Protein AF-A0A2E3WSR3-F1 (afdb_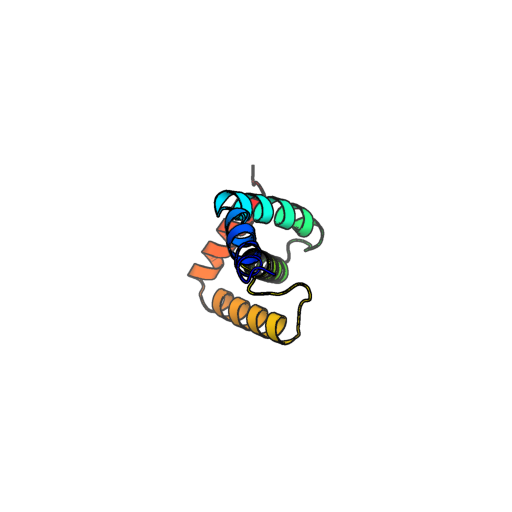monomer_lite)

pLDDT: mean 80.82, std 14.9, range [41.41, 94.25]

Foldseek 3Di:
DDPPPPPVVVVVVVVPQDDPVRLVVVLLVVLLVCVVVQVPPLLSSQLSSQVSNCVSVCVAPPDHDPVNVVVSVVVSVVCVVDPVSVVVSVVVSVVSNDDD

Structure (mmCIF, N/CA/C/O backbone):
data_AF-A0A2E3WSR3-F1
#
_entry.id   AF-A0A2E3WSR3-F1
#
loop_
_atom_site.group_PDB
_atom_site.id
_atom_site.type_symbol
_atom_site.label_atom_id
_atom_site.label_alt_id
_atom_site.label_comp_id
_atom_site.label_asym_id
_atom_site.label_entity_id
_atom_site.label_seq_id
_atom_site.pdbx_PDB_ins_code
_atom_site.Cartn_x
_atom_site.Cartn_y
_atom_site.Cartn_z
_atom_site.occupancy
_at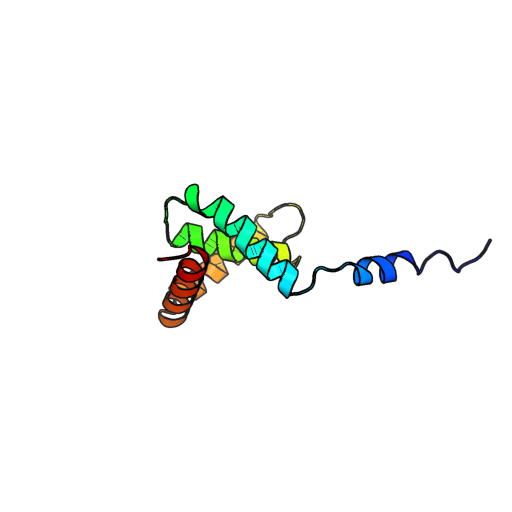om_site.B_iso_or_equiv
_atom_site.auth_seq_id
_atom_site.auth_comp_id
_atom_site.auth_asym_id
_atom_site.auth_atom_id
_atom_site.pdbx_PDB_model_num
ATOM 1 N N . MET A 1 1 ? 6.154 -8.441 -49.643 1.00 41.41 1 MET A N 1
ATOM 2 C CA . MET A 1 1 ? 6.138 -7.668 -48.386 1.00 41.41 1 MET A CA 1
ATOM 3 C C . MET A 1 1 ? 5.863 -8.672 -47.285 1.00 41.41 1 MET A C 1
ATOM 5 O O . MET A 1 1 ? 4.835 -9.340 -47.356 1.00 41.41 1 MET A O 1
ATOM 9 N N . ASN A 1 2 ? 6.863 -8.912 -46.438 1.00 42.44 2 ASN A N 1
ATOM 10 C CA . ASN A 1 2 ? 6.925 -10.039 -45.507 1.00 42.44 2 ASN A CA 1
ATOM 11 C C . ASN A 1 2 ? 5.867 -9.915 -44.405 1.00 42.44 2 ASN A C 1
ATOM 13 O O . ASN A 1 2 ? 5.615 -8.827 -43.905 1.00 42.44 2 ASN A O 1
ATOM 17 N N . LYS A 1 3 ? 5.258 -11.046 -44.039 1.00 47.03 3 LYS A N 1
ATOM 18 C CA . LYS A 1 3 ? 4.305 -11.188 -42.925 1.00 47.03 3 LYS A CA 1
ATOM 19 C C . LYS A 1 3 ? 5.014 -11.552 -41.608 1.00 47.03 3 LYS A C 1
ATOM 21 O O . LYS A 1 3 ? 4.456 -12.279 -40.803 1.00 47.03 3 LYS A O 1
ATOM 26 N N . GLU A 1 4 ? 6.250 -11.095 -41.424 1.00 51.19 4 GLU A N 1
ATOM 27 C CA . GLU A 1 4 ? 7.097 -11.450 -40.270 1.00 51.19 4 GLU A CA 1
ATOM 28 C C . GLU A 1 4 ? 7.406 -10.246 -39.361 1.00 51.19 4 GLU A C 1
ATOM 30 O O . GLU A 1 4 ? 8.125 -10.387 -38.385 1.00 51.19 4 GLU A O 1
ATOM 35 N N . GLU A 1 5 ? 6.854 -9.062 -39.645 1.00 48.72 5 GLU A N 1
ATOM 36 C CA . GLU A 1 5 ? 7.108 -7.839 -38.858 1.00 48.72 5 GLU A CA 1
ATOM 37 C C . GLU A 1 5 ? 6.094 -7.598 -37.722 1.00 48.72 5 GLU A C 1
ATOM 39 O O . GLU A 1 5 ? 6.159 -6.565 -37.073 1.00 48.72 5 GLU A O 1
ATOM 44 N N . LEU A 1 6 ? 5.147 -8.511 -37.472 1.00 48.69 6 LEU A N 1
ATOM 45 C CA . LEU A 1 6 ? 4.002 -8.258 -36.575 1.00 48.69 6 LEU A CA 1
ATOM 46 C C . LEU A 1 6 ? 4.054 -8.943 -35.198 1.00 48.69 6 LEU A C 1
ATOM 48 O O . LEU A 1 6 ? 3.173 -8.673 -34.391 1.00 48.69 6 LEU A O 1
ATOM 52 N N . ASP A 1 7 ? 5.070 -9.763 -34.911 1.00 52.16 7 ASP A N 1
ATOM 53 C CA . ASP A 1 7 ? 5.180 -10.492 -33.631 1.00 52.16 7 ASP A CA 1
ATOM 54 C C . ASP A 1 7 ? 6.375 -10.058 -32.756 1.00 52.16 7 ASP A C 1
ATOM 56 O O . ASP A 1 7 ? 6.512 -10.531 -31.636 1.00 52.16 7 ASP A O 1
ATOM 60 N N . LEU A 1 8 ? 7.234 -9.141 -33.220 1.00 54.34 8 LEU A N 1
ATOM 61 C CA . LEU A 1 8 ? 8.421 -8.715 -32.457 1.00 54.34 8 LEU A CA 1
ATOM 62 C C . LEU A 1 8 ? 8.131 -7.659 -31.378 1.00 54.34 8 LEU A C 1
ATOM 64 O O . LEU A 1 8 ? 8.879 -7.585 -30.409 1.00 54.34 8 LEU A O 1
ATOM 68 N N . ASP A 1 9 ? 7.074 -6.856 -31.528 1.00 53.50 9 ASP A N 1
ATOM 69 C CA . ASP A 1 9 ? 6.782 -5.764 -30.585 1.00 53.50 9 ASP A CA 1
ATOM 70 C C . ASP A 1 9 ? 6.216 -6.281 -29.249 1.00 53.50 9 ASP A C 1
ATOM 72 O O . ASP A 1 9 ? 6.583 -5.770 -28.197 1.00 53.50 9 ASP A O 1
ATOM 76 N N . ASN A 1 10 ? 5.400 -7.343 -29.261 1.00 51.53 10 ASN A N 1
ATOM 77 C CA . ASN A 1 10 ? 4.822 -7.896 -28.027 1.00 51.53 10 ASN A CA 1
ATOM 78 C C . ASN A 1 10 ? 5.857 -8.655 -27.174 1.00 51.53 10 ASN A C 1
ATOM 80 O O . ASN A 1 10 ? 5.815 -8.574 -25.952 1.00 51.53 10 ASN A O 1
ATOM 84 N N . ASP A 1 11 ? 6.810 -9.353 -27.803 1.00 51.28 11 ASP A N 1
ATOM 85 C CA . ASP A 1 11 ? 7.872 -10.083 -27.091 1.00 51.28 11 ASP A CA 1
ATOM 86 C C . ASP A 1 11 ? 8.950 -9.141 -26.513 1.00 51.28 11 ASP A C 1
ATOM 88 O O . ASP A 1 11 ? 9.686 -9.515 -25.596 1.00 51.28 11 ASP A O 1
ATOM 92 N N . LEU A 1 12 ? 9.075 -7.921 -27.052 1.00 53.03 12 LEU A N 1
ATOM 93 C CA . LEU A 1 12 ? 10.002 -6.909 -26.544 1.00 53.03 12 LEU A CA 1
ATOM 94 C C . LEU A 1 12 ? 9.474 -6.234 -25.278 1.00 53.03 12 LEU A C 1
ATOM 96 O O . LEU A 1 12 ? 10.268 -6.018 -24.365 1.00 53.03 12 LEU A O 1
ATOM 100 N N . ASP A 1 13 ? 8.175 -5.941 -25.193 1.00 54.47 13 ASP A N 1
ATOM 101 C CA . ASP A 1 13 ? 7.577 -5.312 -24.007 1.00 54.47 13 ASP A CA 1
ATOM 102 C C . ASP A 1 13 ? 7.671 -6.221 -22.764 1.00 54.47 13 ASP A C 1
ATOM 104 O O . ASP A 1 13 ? 8.050 -5.749 -21.688 1.00 54.47 13 ASP A O 1
ATOM 108 N N . ASP A 1 14 ? 7.482 -7.537 -22.927 1.00 56.47 14 ASP A N 1
ATOM 109 C CA . ASP A 1 14 ? 7.693 -8.535 -21.861 1.00 56.47 14 ASP A CA 1
ATOM 110 C C . ASP A 1 14 ? 9.164 -8.603 -21.393 1.00 56.47 14 ASP A C 1
ATOM 112 O O . ASP A 1 14 ? 9.457 -8.955 -20.246 1.00 56.47 14 ASP A O 1
ATOM 116 N N . LEU A 1 15 ? 10.120 -8.239 -22.259 1.00 59.53 15 LEU A N 1
ATOM 117 C CA . LEU A 1 15 ? 11.555 -8.260 -21.951 1.00 59.53 15 LEU A CA 1
ATOM 118 C C . LEU A 1 15 ? 11.991 -7.111 -21.021 1.00 59.53 15 LEU A C 1
ATOM 120 O O . LEU A 1 15 ? 13.091 -7.167 -20.458 1.00 59.53 15 LEU A O 1
ATOM 124 N N . PHE A 1 16 ? 11.155 -6.077 -20.870 1.00 64.12 16 PHE A N 1
ATOM 125 C CA . PHE A 1 16 ? 11.434 -4.874 -20.078 1.00 64.12 16 PHE A CA 1
ATOM 126 C C . PHE A 1 16 ? 10.476 -4.676 -18.895 1.00 64.12 16 PHE A C 1
ATOM 128 O O . PHE A 1 16 ? 10.518 -3.618 -18.257 1.00 64.12 16 PHE A O 1
ATOM 135 N N . GLU A 1 17 ? 9.646 -5.669 -18.554 1.00 72.62 17 GLU A N 1
ATOM 136 C CA . GLU A 1 17 ? 8.836 -5.580 -17.341 1.00 72.62 17 GLU A CA 1
ATOM 137 C C . GLU A 1 17 ? 9.729 -5.478 -16.090 1.00 72.62 17 GLU A C 1
ATOM 139 O O . GLU A 1 17 ? 10.658 -6.275 -15.910 1.00 72.62 17 GLU A O 1
ATOM 144 N N . PRO A 1 18 ? 9.465 -4.514 -15.187 1.00 77.56 18 PRO A N 1
ATOM 145 C CA . PRO A 1 18 ? 10.252 -4.371 -13.976 1.00 77.56 18 PRO A CA 1
ATOM 146 C C . PRO A 1 18 ? 10.111 -5.619 -13.107 1.00 77.56 18 PRO A C 1
ATOM 148 O O . PRO A 1 18 ? 9.008 -6.071 -12.778 1.00 77.56 18 PRO A O 1
ATOM 151 N N . THR A 1 19 ? 11.252 -6.139 -12.670 1.00 85.88 19 THR A N 1
ATOM 152 C CA . THR A 1 19 ? 11.317 -7.252 -11.726 1.00 85.88 19 THR A CA 1
ATOM 153 C C . THR A 1 19 ? 10.606 -6.896 -10.419 1.00 85.88 19 THR A C 1
ATOM 155 O O . THR A 1 19 ? 10.476 -5.727 -10.047 1.00 85.88 19 THR A O 1
ATOM 158 N N . GLN A 1 20 ? 10.218 -7.904 -9.631 1.00 81.12 20 GLN A N 1
ATOM 159 C CA . GLN A 1 20 ? 9.605 -7.660 -8.319 1.00 81.12 20 GLN A CA 1
ATOM 160 C C . GLN A 1 20 ? 10.494 -6.807 -7.399 1.00 81.12 20 GLN A C 1
ATOM 162 O O . GLN A 1 20 ? 9.996 -6.009 -6.608 1.00 81.12 20 GLN A O 1
ATOM 167 N N . ILE A 1 21 ? 11.818 -6.960 -7.500 1.00 84.94 21 ILE A N 1
ATOM 168 C CA . ILE A 1 21 ? 12.773 -6.158 -6.728 1.00 84.94 21 ILE A CA 1
ATOM 169 C C . ILE A 1 21 ? 12.669 -4.685 -7.136 1.00 84.94 21 ILE A C 1
ATOM 171 O O . ILE A 1 21 ? 12.598 -3.816 -6.269 1.00 84.94 21 ILE A O 1
ATOM 175 N N . GLU A 1 22 ? 12.613 -4.398 -8.434 1.00 85.19 22 GLU A N 1
ATOM 176 C CA . GLU A 1 22 ? 12.473 -3.034 -8.951 1.00 85.19 22 GLU A CA 1
ATOM 177 C C . GLU A 1 22 ? 11.119 -2.429 -8.586 1.00 85.19 22 GLU A C 1
ATOM 179 O O . GLU A 1 22 ? 11.087 -1.300 -8.092 1.00 85.19 22 GLU A O 1
ATOM 184 N N . LYS A 1 23 ? 10.024 -3.189 -8.714 1.00 84.38 23 LYS A N 1
ATOM 185 C CA . LYS A 1 23 ? 8.691 -2.775 -8.247 1.00 84.38 23 LYS A CA 1
ATOM 186 C C . LYS A 1 23 ? 8.707 -2.419 -6.758 1.00 84.38 23 LYS A C 1
ATOM 188 O O . LYS A 1 23 ? 8.193 -1.372 -6.372 1.00 84.38 23 LYS A O 1
ATOM 193 N N . ASN A 1 24 ? 9.370 -3.219 -5.921 1.00 83.75 24 ASN A N 1
ATOM 194 C CA . ASN A 1 24 ? 9.492 -2.941 -4.487 1.00 83.75 24 ASN A CA 1
ATOM 195 C C . ASN A 1 24 ? 10.310 -1.664 -4.205 1.00 83.75 24 ASN A C 1
ATOM 197 O O . ASN A 1 24 ? 9.935 -0.865 -3.345 1.00 83.75 24 ASN A O 1
ATOM 201 N N . ILE A 1 25 ? 11.404 -1.433 -4.939 1.00 86.94 25 ILE A N 1
ATOM 202 C CA . ILE A 1 25 ? 12.216 -0.208 -4.815 1.00 86.94 25 ILE A CA 1
ATOM 203 C C . ILE A 1 25 ? 11.415 1.026 -5.254 1.00 86.94 25 ILE A C 1
ATOM 205 O O . ILE A 1 25 ? 11.456 2.065 -4.584 1.00 86.94 25 ILE A O 1
ATOM 209 N N . GLN A 1 26 ? 10.674 0.920 -6.359 1.00 86.00 26 GLN A N 1
ATOM 210 C CA . GLN A 1 26 ? 9.803 1.983 -6.862 1.00 86.00 26 GLN A CA 1
ATOM 211 C C . GLN A 1 26 ? 8.688 2.287 -5.862 1.00 86.00 26 GLN A C 1
ATOM 213 O O . GLN A 1 26 ? 8.474 3.455 -5.529 1.00 86.00 26 GLN A O 1
ATOM 218 N N . PHE A 1 27 ? 8.050 1.246 -5.321 1.00 89.38 27 PHE A N 1
ATOM 219 C CA . PHE A 1 27 ? 7.059 1.360 -4.260 1.00 89.38 27 PHE A CA 1
ATOM 220 C C . PHE A 1 27 ? 7.617 2.148 -3.075 1.00 89.38 27 PHE A C 1
ATOM 222 O O . PHE A 1 27 ? 7.058 3.177 -2.700 1.00 89.38 27 PHE A O 1
ATOM 229 N N . GLU A 1 28 ? 8.743 1.714 -2.503 1.00 87.88 28 GLU A N 1
ATOM 230 C CA . GLU A 1 28 ? 9.315 2.381 -1.334 1.00 87.88 28 GLU A CA 1
ATOM 231 C C . GLU A 1 28 ? 9.653 3.844 -1.611 1.00 87.88 28 GLU A C 1
ATOM 233 O O . GLU A 1 28 ? 9.361 4.710 -0.784 1.00 87.88 28 GLU A O 1
ATOM 238 N N . THR A 1 29 ? 10.266 4.114 -2.764 1.00 88.44 29 THR A N 1
ATOM 239 C CA . THR A 1 29 ? 10.658 5.463 -3.183 1.00 88.44 29 THR A CA 1
ATOM 240 C C . THR A 1 29 ? 9.444 6.381 -3.270 1.00 88.44 29 THR A C 1
ATOM 242 O O . THR A 1 29 ? 9.403 7.420 -2.609 1.00 88.44 29 THR A O 1
ATOM 245 N N . LEU A 1 30 ? 8.434 5.981 -4.043 1.00 88.25 30 LEU A N 1
ATOM 246 C CA . LEU A 1 30 ? 7.234 6.784 -4.269 1.00 88.25 30 LEU A CA 1
ATOM 247 C C . LEU A 1 30 ? 6.415 6.937 -2.986 1.00 88.25 30 LEU A C 1
ATOM 249 O O . LEU A 1 30 ? 5.985 8.043 -2.651 1.00 88.25 30 LEU A O 1
ATOM 253 N N . TYR A 1 31 ? 6.260 5.859 -2.217 1.00 89.25 31 TYR A N 1
ATOM 254 C CA . TYR A 1 31 ? 5.506 5.891 -0.972 1.00 89.25 31 TYR A CA 1
ATOM 255 C C . TYR A 1 31 ? 6.151 6.845 0.038 1.00 89.25 31 TYR A C 1
ATOM 257 O O . TYR A 1 31 ? 5.452 7.699 0.586 1.00 89.25 31 TYR A O 1
ATOM 265 N N . LYS A 1 32 ? 7.485 6.794 0.214 1.00 87.19 32 LYS A N 1
ATOM 266 C CA . LYS A 1 32 ? 8.258 7.735 1.053 1.00 87.19 32 LYS A CA 1
ATOM 267 C C . LYS A 1 32 ? 8.057 9.194 0.630 1.00 87.19 32 LYS A C 1
ATOM 269 O O . LYS A 1 32 ? 7.934 10.051 1.503 1.00 87.19 32 LYS A O 1
ATOM 274 N N . CYS A 1 33 ? 7.976 9.476 -0.672 1.00 86.00 33 CYS A N 1
ATOM 275 C CA . CYS A 1 33 ? 7.682 10.817 -1.186 1.00 86.00 33 CYS A CA 1
ATOM 276 C C . CYS A 1 33 ? 6.254 11.284 -0.862 1.00 86.00 33 CYS A C 1
ATOM 278 O O . CYS A 1 33 ? 6.050 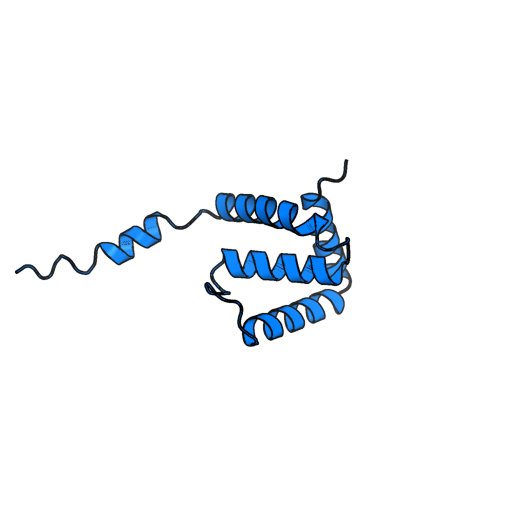12.467 -0.600 1.00 86.00 33 CYS A O 1
ATOM 280 N N . MET A 1 34 ? 5.272 10.378 -0.839 1.00 84.19 34 MET A N 1
ATOM 281 C CA . MET A 1 34 ? 3.875 10.715 -0.537 1.00 84.19 34 MET A CA 1
ATOM 282 C C . MET A 1 34 ? 3.620 10.926 0.961 1.00 84.19 34 MET A C 1
ATOM 284 O O . MET A 1 34 ? 2.821 11.789 1.331 1.00 84.19 34 MET A O 1
ATOM 288 N N . MET A 1 35 ? 4.300 10.180 1.842 1.00 83.44 35 MET A N 1
ATOM 289 C CA . MET A 1 35 ? 4.006 10.174 3.288 1.00 83.44 35 MET A CA 1
ATOM 290 C C . MET A 1 35 ? 3.935 11.556 3.964 1.00 83.44 35 MET A C 1
ATOM 292 O O . MET A 1 35 ? 3.034 11.741 4.788 1.00 83.44 35 MET A O 1
ATOM 296 N N . PRO A 1 36 ? 4.825 12.531 3.673 1.00 84.00 36 PRO A N 1
ATOM 297 C CA . PRO A 1 36 ? 4.779 13.854 4.298 1.00 84.00 36 PRO A CA 1
ATOM 298 C C . PRO A 1 36 ? 3.470 14.606 4.026 1.00 84.00 36 PRO A C 1
ATOM 300 O O . PRO A 1 36 ? 3.051 15.430 4.839 1.00 84.00 36 PRO A O 1
ATOM 303 N N . HIS A 1 37 ? 2.803 14.303 2.911 1.00 84.75 37 HIS A N 1
ATOM 304 C CA . HIS A 1 37 ? 1.556 14.944 2.499 1.00 84.75 37 HIS A CA 1
ATOM 305 C C . HIS A 1 37 ? 0.313 14.301 3.134 1.00 84.75 37 HIS A C 1
ATOM 307 O O . HIS A 1 37 ? -0.708 14.969 3.271 1.00 84.75 37 HIS A O 1
ATOM 313 N N . LEU A 1 38 ? 0.422 13.052 3.600 1.00 80.38 38 LEU A N 1
ATOM 314 C CA . LEU A 1 38 ? -0.673 12.255 4.181 1.00 80.38 38 LEU A CA 1
ATOM 315 C C . LEU A 1 38 ? -0.852 12.476 5.698 1.00 80.38 38 LEU A C 1
ATOM 317 O O . LEU A 1 38 ? -1.543 11.716 6.372 1.00 80.38 38 LEU A O 1
ATOM 321 N N . LYS A 1 39 ? -0.157 13.471 6.278 1.00 75.75 39 LYS A N 1
ATOM 322 C CA . LYS A 1 39 ? -0.271 13.935 7.683 1.00 75.75 39 LYS A CA 1
ATOM 323 C C . LYS A 1 39 ? -0.306 12.833 8.760 1.00 75.75 39 LYS A C 1
ATOM 325 O O . LYS A 1 39 ? -0.806 13.057 9.859 1.00 75.75 39 LYS A O 1
ATOM 330 N N . ASN A 1 40 ? 0.263 11.659 8.486 1.00 70.88 40 ASN A N 1
ATOM 331 C CA . ASN A 1 40 ? 0.184 10.463 9.333 1.00 70.88 40 ASN A CA 1
ATOM 332 C C . ASN A 1 40 ? -1.236 9.937 9.617 1.00 70.88 40 ASN A C 1
ATOM 334 O O . ASN A 1 40 ? -1.411 9.185 10.578 1.00 70.88 40 ASN A O 1
ATOM 338 N N . ASN A 1 41 ? -2.234 10.281 8.803 1.00 84.81 41 ASN A N 1
ATOM 339 C CA . ASN A 1 41 ? -3.555 9.672 8.903 1.00 84.81 41 ASN A CA 1
ATOM 340 C C . ASN A 1 41 ? -3.464 8.209 8.450 1.00 84.81 41 ASN A C 1
ATOM 342 O O . ASN A 1 41 ? -3.154 7.929 7.296 1.00 84.81 41 ASN A O 1
ATOM 346 N N . TYR A 1 42 ? -3.728 7.268 9.358 1.00 83.00 42 TYR A N 1
ATOM 347 C CA . TYR A 1 42 ? -3.623 5.839 9.063 1.00 83.00 42 TYR A CA 1
ATOM 348 C C . TYR A 1 42 ? -4.503 5.417 7.878 1.00 83.00 42 TYR A C 1
ATOM 350 O O . TYR A 1 42 ? -4.047 4.657 7.033 1.00 83.00 42 TYR A O 1
ATOM 358 N N . SER A 1 43 ? -5.710 5.974 7.761 1.00 86.69 43 SER A N 1
ATOM 359 C CA . SER A 1 43 ? -6.627 5.669 6.657 1.00 86.69 43 SER A CA 1
ATOM 360 C C . SER A 1 43 ? -6.083 6.121 5.303 1.00 86.69 43 SER A C 1
ATOM 362 O O . SER A 1 43 ? -6.089 5.356 4.341 1.00 86.69 43 SER A O 1
ATOM 364 N N . GLU A 1 44 ? -5.519 7.327 5.248 1.00 87.81 44 GLU A N 1
ATOM 365 C CA . GLU A 1 44 ? -4.893 7.867 4.035 1.00 87.81 44 GLU A CA 1
ATOM 366 C C . GLU A 1 44 ? -3.600 7.124 3.680 1.00 87.81 44 GLU A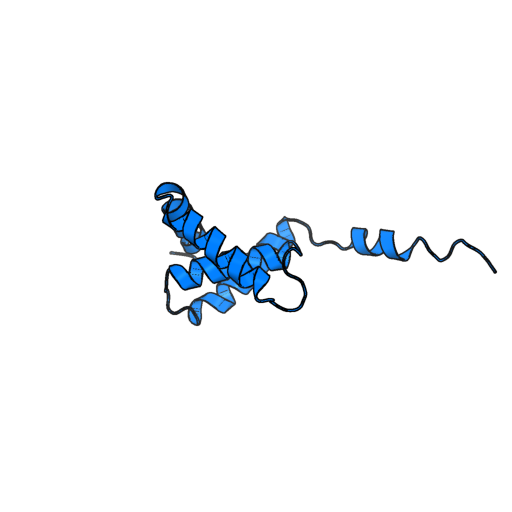 C 1
ATOM 368 O O . GLU A 1 44 ? -3.311 6.910 2.506 1.00 87.81 44 GLU A O 1
ATOM 373 N N . LEU A 1 45 ? -2.835 6.690 4.686 1.00 88.94 45 LEU A N 1
ATOM 374 C CA . LEU A 1 45 ? -1.639 5.875 4.487 1.00 88.94 45 LEU A CA 1
ATOM 375 C C . LEU A 1 45 ? -1.992 4.511 3.883 1.00 88.94 45 LEU A C 1
ATOM 377 O O . LEU A 1 45 ? -1.370 4.104 2.909 1.00 88.94 45 LEU A O 1
ATOM 381 N N . VAL A 1 46 ? -3.012 3.827 4.410 1.00 90.12 46 VAL A N 1
ATOM 382 C CA . VAL A 1 46 ? -3.483 2.549 3.852 1.00 90.12 46 VAL A CA 1
ATOM 383 C C . VAL A 1 46 ? -3.991 2.734 2.422 1.00 90.12 46 VAL A C 1
ATOM 385 O O . VAL A 1 46 ? -3.598 1.974 1.540 1.00 90.12 46 VAL A O 1
ATOM 388 N N . ALA A 1 47 ? -4.789 3.773 2.165 1.00 90.50 47 ALA A N 1
ATOM 389 C CA . ALA A 1 47 ? -5.285 4.066 0.821 1.00 90.50 47 ALA A CA 1
ATOM 390 C C . ALA A 1 47 ? -4.140 4.336 -0.171 1.00 90.50 47 ALA A C 1
ATOM 392 O O . ALA A 1 47 ? -4.115 3.759 -1.255 1.00 90.50 47 ALA A O 1
ATOM 393 N N . ALA A 1 48 ? -3.152 5.150 0.213 1.00 90.12 48 ALA A N 1
ATOM 394 C CA . ALA A 1 48 ? -1.978 5.413 -0.615 1.00 90.12 48 ALA A CA 1
ATOM 395 C C . ALA A 1 48 ? -1.135 4.150 -0.852 1.00 90.12 48 ALA A C 1
ATOM 397 O O . ALA A 1 48 ? -0.609 3.965 -1.945 1.00 90.12 48 ALA A O 1
ATOM 398 N N . HIS A 1 49 ? -1.020 3.276 0.151 1.00 90.19 49 HIS A N 1
ATOM 399 C CA . HIS A 1 49 ? -0.282 2.018 0.050 1.00 90.19 49 HIS A CA 1
ATOM 400 C C . HIS A 1 49 ? -0.934 1.089 -0.981 1.00 90.19 49 HIS A C 1
ATOM 402 O O . HIS A 1 49 ? -0.258 0.599 -1.884 1.00 90.19 49 HIS A O 1
ATOM 408 N N . LEU A 1 50 ? -2.255 0.905 -0.882 1.00 91.50 50 LEU A N 1
ATOM 409 C CA . LEU A 1 50 ? -3.039 0.099 -1.819 1.00 91.50 50 LEU A CA 1
ATOM 410 C C . LEU A 1 50 ? -2.977 0.667 -3.237 1.00 91.50 50 LEU A C 1
ATOM 412 O O . LEU A 1 50 ? -2.656 -0.059 -4.173 1.00 91.50 50 LEU A O 1
ATOM 416 N N . LEU A 1 51 ? -3.217 1.971 -3.385 1.00 90.94 51 LEU A N 1
ATOM 417 C CA . LEU A 1 51 ? -3.197 2.647 -4.679 1.00 90.94 51 LEU A CA 1
ATOM 418 C C . LEU A 1 51 ? -1.860 2.446 -5.399 1.00 90.94 51 LEU A C 1
ATOM 420 O O . LEU A 1 51 ? -1.830 2.144 -6.590 1.00 90.94 51 LEU A O 1
ATOM 424 N N . LEU A 1 52 ? -0.754 2.603 -4.673 1.00 89.81 52 LEU A N 1
ATOM 425 C CA . LEU A 1 52 ? 0.579 2.524 -5.250 1.00 89.81 52 LEU A CA 1
ATOM 426 C C . LEU A 1 52 ? 0.942 1.093 -5.673 1.00 89.81 52 LEU A C 1
ATOM 428 O O . LEU A 1 52 ? 1.503 0.913 -6.749 1.00 89.81 52 LEU A O 1
ATOM 432 N N . ILE A 1 53 ? 0.583 0.081 -4.873 1.00 89.94 53 ILE A N 1
ATOM 433 C CA . ILE A 1 53 ? 0.782 -1.331 -5.246 1.00 89.94 53 ILE A CA 1
ATOM 434 C C . ILE A 1 53 ? -0.031 -1.665 -6.493 1.00 89.94 53 ILE A C 1
ATOM 436 O O . ILE A 1 53 ? 0.513 -2.169 -7.468 1.00 89.94 53 ILE A O 1
ATOM 440 N N . LEU A 1 54 ? -1.323 -1.336 -6.492 1.00 90.50 54 LEU A N 1
ATOM 441 C CA . LEU A 1 54 ? -2.213 -1.650 -7.608 1.00 90.50 54 LEU A CA 1
ATOM 442 C C . LEU A 1 54 ? -1.791 -0.943 -8.902 1.00 90.50 54 LEU A C 1
ATOM 444 O O . LEU A 1 54 ? -1.960 -1.492 -9.987 1.00 90.50 54 LEU A O 1
ATOM 448 N N . LYS A 1 55 ? -1.201 0.252 -8.793 1.00 88.19 55 LYS A N 1
ATOM 449 C CA . LYS A 1 55 ? -0.604 0.968 -9.924 1.00 88.19 55 LYS A CA 1
ATOM 450 C C . LYS A 1 55 ? 0.643 0.263 -10.466 1.00 88.19 55 LYS A C 1
ATOM 452 O O . LYS A 1 55 ? 0.784 0.146 -11.677 1.00 88.19 55 LYS A O 1
ATOM 457 N N . LEU A 1 56 ? 1.538 -0.196 -9.590 1.00 87.31 56 LEU A N 1
ATOM 458 C CA . LEU A 1 56 ? 2.781 -0.881 -9.980 1.00 87.31 56 LEU A CA 1
ATOM 459 C C . LEU A 1 56 ? 2.538 -2.283 -10.550 1.00 87.31 56 LEU A C 1
ATOM 461 O O . LEU A 1 56 ? 3.314 -2.747 -11.381 1.00 87.31 56 LEU A O 1
ATOM 465 N N . GLU A 1 57 ? 1.456 -2.938 -10.130 1.00 86.00 57 GLU A N 1
ATOM 466 C CA . GLU A 1 57 ? 1.007 -4.213 -10.701 1.00 86.00 57 GLU A CA 1
ATOM 467 C C . GLU A 1 57 ? 0.140 -4.043 -11.958 1.00 86.00 57 GLU A C 1
ATOM 469 O O . GLU A 1 57 ? -0.368 -5.024 -12.491 1.00 86.00 57 GLU A O 1
ATOM 474 N N . GLY A 1 58 ? -0.071 -2.808 -12.431 1.00 86.12 58 GLY A N 1
ATOM 475 C CA . GLY A 1 58 ? -0.857 -2.535 -13.638 1.00 86.12 58 GLY A CA 1
ATOM 476 C C . GLY A 1 58 ? -2.362 -2.784 -13.493 1.00 86.12 58 GLY A C 1
ATOM 477 O O . GLY A 1 58 ? -3.088 -2.714 -14.481 1.00 86.12 58 GLY A O 1
ATOM 478 N N . VAL A 1 59 ? -2.857 -3.038 -12.276 1.00 90.38 59 VAL A N 1
ATOM 479 C CA . VAL A 1 59 ? -4.296 -3.186 -11.997 1.00 90.38 59 VAL A CA 1
ATOM 480 C C . VAL A 1 59 ? -5.014 -1.855 -12.215 1.00 90.38 59 VAL A C 1
ATOM 482 O O . VAL A 1 59 ? -6.102 -1.824 -12.786 1.00 90.38 59 VAL A O 1
ATOM 485 N N . ILE A 1 60 ? -4.391 -0.754 -11.785 1.00 89.25 60 ILE A N 1
ATOM 486 C CA . ILE A 1 60 ? -4.875 0.604 -12.043 1.00 89.25 60 ILE A CA 1
ATOM 487 C C . ILE A 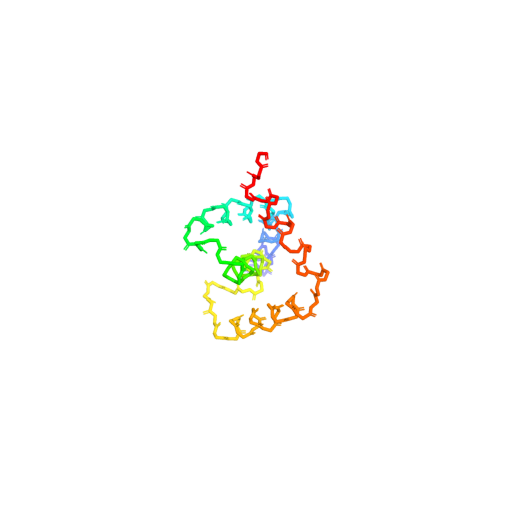1 60 ? -4.114 1.158 -13.245 1.00 89.25 60 ILE A C 1
ATOM 489 O O . ILE A 1 60 ? -2.897 1.337 -13.188 1.00 89.25 60 ILE A O 1
ATOM 493 N N . GLY A 1 61 ? -4.843 1.455 -14.323 1.00 85.25 61 GLY A N 1
ATOM 494 C CA . GLY A 1 61 ? -4.295 2.049 -15.547 1.00 85.25 61 GLY A CA 1
ATOM 495 C C . GLY A 1 61 ? -3.796 3.482 -15.339 1.00 85.25 61 GLY A C 1
ATOM 496 O O . GLY A 1 61 ? -3.754 3.983 -14.220 1.00 85.25 61 GLY A O 1
ATOM 497 N N . GLU A 1 62 ? -3.404 4.187 -16.404 1.00 84.25 62 GLU A N 1
ATOM 498 C CA . GLU A 1 62 ? -2.777 5.523 -16.321 1.00 84.25 62 GLU A CA 1
ATOM 499 C C . GLU A 1 62 ? -3.561 6.545 -15.483 1.00 84.25 62 GLU A C 1
ATOM 501 O O . GLU A 1 62 ? -2.957 7.301 -14.718 1.00 84.25 62 GLU A O 1
ATOM 506 N N . SER A 1 63 ? -4.890 6.506 -15.563 1.00 87.31 63 SER A N 1
ATOM 507 C CA . SER A 1 63 ? -5.801 7.353 -14.792 1.00 87.31 63 SER A CA 1
ATOM 508 C C . SER A 1 63 ? -6.552 6.537 -13.745 1.00 87.31 63 SER A C 1
ATOM 510 O O . SER A 1 63 ? -6.957 5.411 -14.013 1.00 87.31 63 SER A O 1
ATOM 512 N N . ILE A 1 64 ? -6.764 7.129 -12.568 1.00 88.50 64 ILE A N 1
ATOM 513 C CA . ILE A 1 64 ? -7.579 6.534 -11.504 1.00 88.50 64 ILE A CA 1
ATOM 514 C C . ILE A 1 64 ? -9.049 6.762 -11.849 1.00 88.50 64 ILE A C 1
ATOM 516 O O . ILE A 1 64 ? -9.464 7.904 -12.061 1.00 88.50 64 ILE A O 1
ATOM 520 N N . THR A 1 65 ? -9.824 5.685 -11.903 1.00 93.25 65 THR A N 1
ATOM 521 C CA . THR A 1 65 ? -11.269 5.727 -12.137 1.00 93.25 65 THR A CA 1
ATOM 522 C C . THR A 1 65 ? -12.050 5.613 -10.830 1.00 93.25 65 THR A C 1
ATOM 524 O O . THR A 1 65 ? -11.523 5.176 -9.806 1.00 93.25 65 THR A O 1
ATOM 527 N N . ASP A 1 66 ? -13.342 5.944 -10.864 1.00 92.75 66 ASP A N 1
ATOM 528 C CA . ASP A 1 66 ? -14.223 5.786 -9.699 1.00 92.75 66 ASP A CA 1
ATOM 529 C C . ASP A 1 66 ? -14.298 4.324 -9.225 1.00 92.75 66 ASP A C 1
ATOM 531 O O . ASP A 1 66 ? -14.337 4.063 -8.026 1.00 92.75 66 ASP A O 1
ATOM 535 N N . LYS A 1 67 ? -14.223 3.359 -10.152 1.00 92.19 67 LYS A N 1
ATOM 536 C CA . LYS A 1 67 ? -14.201 1.924 -9.825 1.00 92.19 67 LYS A CA 1
ATOM 537 C C . LYS A 1 67 ? -12.941 1.515 -9.069 1.00 92.19 67 LYS A C 1
ATOM 539 O O . LYS A 1 67 ? -13.009 0.675 -8.176 1.00 92.19 67 LYS A O 1
ATOM 544 N N . ASP A 1 68 ? -11.799 2.108 -9.412 1.00 91.62 68 ASP A N 1
ATOM 545 C CA . ASP A 1 68 ? -10.546 1.857 -8.697 1.00 91.62 68 ASP A CA 1
ATOM 546 C C . ASP A 1 68 ? -10.640 2.384 -7.264 1.00 91.62 68 ASP A C 1
ATOM 548 O O . ASP A 1 68 ? -10.199 1.725 -6.324 1.00 91.62 68 ASP A O 1
ATOM 552 N N . MET A 1 69 ? -11.274 3.547 -7.088 1.00 91.62 69 MET A N 1
ATOM 553 C CA . MET A 1 69 ? -11.517 4.127 -5.768 1.00 91.62 69 MET A CA 1
ATOM 554 C C . MET A 1 69 ? -12.489 3.282 -4.941 1.00 91.62 69 MET A C 1
ATOM 556 O O . MET A 1 69 ? -12.209 3.036 -3.770 1.00 91.62 69 MET A O 1
ATOM 560 N N . GLU A 1 70 ? -13.578 2.783 -5.533 1.00 93.94 70 GLU A N 1
ATOM 561 C CA . GLU A 1 70 ? -14.494 1.840 -4.870 1.00 93.94 70 GLU A CA 1
ATOM 562 C C . GLU A 1 70 ? -13.758 0.573 -4.412 1.00 93.94 70 GLU A C 1
ATOM 564 O O . GLU A 1 70 ? -13.875 0.167 -3.256 1.00 93.94 70 GLU A O 1
ATOM 569 N N . MET A 1 71 ? -12.919 -0.007 -5.275 1.00 93.31 71 MET A N 1
ATOM 570 C CA . MET A 1 71 ? -12.113 -1.178 -4.930 1.00 93.31 71 MET A CA 1
ATOM 571 C C . MET A 1 71 ? -11.141 -0.895 -3.774 1.00 93.31 71 MET A C 1
ATOM 573 O O . MET A 1 71 ? -10.991 -1.726 -2.874 1.00 93.31 71 MET A O 1
ATOM 577 N N . ILE A 1 72 ? -10.483 0.268 -3.775 1.00 93.56 72 ILE A N 1
ATOM 578 C CA . ILE A 1 72 ? -9.579 0.674 -2.690 1.00 93.56 72 ILE A CA 1
ATOM 579 C C . ILE A 1 72 ? -10.349 0.823 -1.375 1.00 93.56 72 ILE A C 1
ATOM 581 O O . ILE A 1 72 ? -9.866 0.365 -0.337 1.00 93.56 72 ILE A O 1
ATOM 585 N N . GLU A 1 73 ? -11.537 1.427 -1.399 1.00 93.31 73 GLU A N 1
ATOM 586 C CA . GLU A 1 73 ? -12.381 1.574 -0.211 1.00 93.31 73 GLU A CA 1
ATOM 587 C C . GLU A 1 73 ? -12.836 0.214 0.337 1.00 93.31 73 GLU A C 1
ATOM 589 O O . GLU A 1 73 ? -12.715 -0.027 1.542 1.00 93.31 73 GLU A O 1
ATOM 594 N N . ASP A 1 74 ? -13.235 -0.716 -0.532 1.00 94.25 74 ASP A N 1
ATOM 595 C CA . ASP A 1 74 ? -13.596 -2.084 -0.145 1.00 94.25 74 ASP A CA 1
ATOM 596 C C . ASP A 1 74 ? -12.416 -2.841 0.484 1.00 94.25 74 ASP A C 1
ATOM 598 O O . ASP A 1 74 ? -12.562 -3.528 1.502 1.00 94.25 74 ASP A O 1
ATOM 602 N N . MET A 1 75 ? -11.223 -2.733 -0.108 1.00 92.81 75 MET A N 1
ATOM 603 C CA . MET A 1 75 ? -10.004 -3.341 0.436 1.00 92.81 75 MET A CA 1
ATOM 604 C C . MET A 1 75 ? -9.627 -2.727 1.783 1.00 92.81 75 MET A C 1
ATOM 606 O O . MET A 1 75 ? -9.274 -3.446 2.719 1.00 92.81 75 MET A O 1
ATOM 610 N N . LYS A 1 76 ? -9.739 -1.404 1.900 1.00 93.31 76 LYS A N 1
ATOM 611 C CA . LYS A 1 76 ? -9.474 -0.677 3.139 1.00 93.31 76 LYS A CA 1
ATOM 612 C C . LYS A 1 76 ? -10.429 -1.114 4.249 1.00 93.31 76 LYS A C 1
ATOM 614 O O . LYS A 1 76 ? -9.978 -1.354 5.367 1.00 93.31 76 LYS A O 1
ATOM 619 N N . GLN A 1 77 ? -11.714 -1.280 3.939 1.00 93.56 77 GLN A N 1
ATOM 620 C CA . GLN A 1 77 ? -12.700 -1.762 4.903 1.00 93.56 77 GLN A CA 1
ATOM 621 C C . GLN A 1 77 ? -12.349 -3.172 5.397 1.00 93.56 77 GLN A C 1
ATOM 623 O O . GLN A 1 77 ? -12.288 -3.390 6.603 1.00 93.56 77 GLN A O 1
ATOM 628 N N . LYS A 1 78 ? -11.990 -4.094 4.492 1.00 92.56 78 LYS A N 1
ATOM 629 C CA . LYS A 1 78 ? -11.538 -5.451 4.861 1.00 92.56 78 LYS A CA 1
ATOM 630 C C . LYS A 1 78 ? -10.306 -5.439 5.770 1.00 92.56 78 LYS A C 1
ATOM 632 O O . LYS A 1 78 ? -10.234 -6.230 6.705 1.00 92.56 78 LYS A O 1
ATOM 637 N N . ILE A 1 79 ? -9.356 -4.535 5.520 1.00 91.06 79 ILE A N 1
ATOM 638 C CA . ILE A 1 79 ? -8.172 -4.357 6.376 1.00 91.06 79 ILE A CA 1
ATOM 639 C C . ILE A 1 79 ? -8.564 -3.849 7.764 1.00 91.06 79 ILE A C 1
ATOM 641 O O . ILE A 1 79 ? -7.949 -4.252 8.744 1.00 91.06 79 ILE A O 1
ATOM 645 N N . PHE A 1 80 ? -9.553 -2.963 7.875 1.00 90.12 80 PHE A N 1
ATOM 646 C CA . PHE A 1 80 ? -9.982 -2.435 9.173 1.00 90.12 80 PHE A CA 1
ATOM 647 C C . PHE A 1 80 ? -10.874 -3.384 9.963 1.00 90.12 80 PHE A C 1
ATOM 649 O O . PHE A 1 80 ? -10.806 -3.373 11.194 1.00 90.12 80 PHE A O 1
ATOM 656 N N . ASP A 1 81 ? -11.660 -4.207 9.278 1.00 94.06 81 ASP A N 1
ATOM 657 C CA . ASP A 1 81 ? -12.511 -5.214 9.908 1.00 94.06 81 ASP A CA 1
ATOM 658 C C . ASP A 1 81 ? -11.687 -6.382 10.479 1.00 94.06 81 ASP A C 1
ATOM 660 O O . ASP A 1 81 ? -12.103 -7.022 11.447 1.00 94.06 81 ASP A O 1
ATOM 664 N N . ASP A 1 82 ? -10.488 -6.624 9.938 1.00 93.81 82 ASP A N 1
ATOM 665 C CA . ASP A 1 82 ? -9.530 -7.600 10.454 1.00 93.81 82 ASP A CA 1
ATOM 666 C C . ASP A 1 82 ? -8.449 -6.922 11.318 1.00 93.81 82 ASP A C 1
ATOM 668 O O . ASP A 1 82 ? -7.520 -6.262 10.842 1.00 93.81 82 ASP A O 1
ATOM 672 N N . SER A 1 83 ? -8.545 -7.113 12.638 1.00 90.31 83 SER A N 1
ATOM 673 C CA . SER A 1 83 ? -7.606 -6.509 13.587 1.00 90.31 83 SER A CA 1
ATOM 674 C C . SER A 1 83 ? -6.156 -6.954 13.387 1.00 90.31 83 SER A C 1
ATOM 676 O O . SER A 1 83 ? -5.259 -6.189 13.761 1.00 90.31 83 SER A O 1
ATOM 678 N N . ASP A 1 84 ? -5.903 -8.169 12.913 1.00 91.81 84 ASP A N 1
ATOM 679 C CA . ASP A 1 84 ? -4.542 -8.682 12.773 1.00 91.81 84 ASP A CA 1
ATOM 680 C C . ASP A 1 84 ? -3.928 -8.201 11.462 1.00 91.81 84 ASP A C 1
ATOM 682 O O . ASP A 1 84 ? -2.800 -7.694 11.475 1.00 91.81 84 ASP A O 1
ATOM 686 N N . LEU A 1 85 ? -4.714 -8.197 10.384 1.00 88.25 85 LEU A N 1
ATOM 687 C CA . LEU A 1 85 ? -4.320 -7.591 9.114 1.00 88.25 85 LEU A CA 1
ATOM 688 C C . LEU A 1 85 ? -4.027 -6.093 9.274 1.00 88.25 85 LEU A C 1
ATOM 690 O O . LEU A 1 85 ? -3.009 -5.598 8.791 1.00 88.25 85 LEU A O 1
ATOM 694 N N . SER A 1 86 ? -4.852 -5.366 10.032 1.00 89.00 86 SER A N 1
ATOM 695 C CA . SER A 1 86 ? -4.609 -3.952 10.337 1.00 89.00 86 SER A CA 1
ATOM 696 C C . SER A 1 86 ? -3.275 -3.731 11.067 1.00 89.00 86 SER A C 1
ATOM 698 O O . SER A 1 86 ? -2.500 -2.835 10.721 1.00 89.00 86 SER A O 1
ATOM 700 N N . LYS A 1 87 ? -2.937 -4.567 12.059 1.00 89.44 87 LYS A N 1
ATOM 701 C CA . LYS A 1 87 ? -1.638 -4.469 12.756 1.00 89.44 87 LYS A CA 1
ATOM 702 C C . LYS A 1 87 ? -0.472 -4.763 11.818 1.00 89.44 87 LYS A C 1
ATOM 704 O O . LYS A 1 87 ? 0.569 -4.108 11.919 1.00 89.44 87 LYS A O 1
ATOM 709 N N . GLU A 1 88 ? -0.630 -5.739 10.932 1.00 89.19 88 GLU A N 1
ATOM 710 C CA . GLU A 1 88 ? 0.388 -6.105 9.953 1.00 89.19 88 GLU A CA 1
ATOM 711 C C . GLU A 1 88 ? 0.638 -4.972 8.953 1.00 89.19 88 GLU A C 1
ATOM 713 O O . GLU A 1 88 ? 1.781 -4.535 8.795 1.00 89.19 88 GLU A O 1
ATOM 718 N N . VAL A 1 89 ? -0.419 -4.408 8.370 1.00 87.44 89 VAL A N 1
ATOM 719 C CA . VAL A 1 89 ? -0.323 -3.267 7.448 1.00 87.44 89 VAL A CA 1
ATOM 720 C C . VAL A 1 89 ? 0.331 -2.068 8.137 1.00 87.44 89 VAL A C 1
ATOM 722 O O . VAL A 1 89 ? 1.263 -1.463 7.600 1.00 87.44 89 VAL A O 1
ATOM 725 N N . LEU A 1 90 ? -0.066 -1.759 9.374 1.00 87.06 90 LEU A N 1
ATOM 726 C CA . LEU A 1 90 ? 0.574 -0.706 10.160 1.00 87.06 90 LEU A CA 1
ATOM 727 C C . LEU A 1 90 ? 2.067 -0.986 10.403 1.00 87.06 90 LEU A C 1
ATOM 729 O O . LEU A 1 90 ? 2.885 -0.059 10.364 1.00 87.06 90 LEU A O 1
ATOM 733 N N . ARG A 1 91 ? 2.451 -2.240 10.661 1.00 88.62 91 ARG A N 1
ATOM 734 C CA . ARG A 1 91 ? 3.856 -2.638 10.826 1.00 88.62 91 ARG A CA 1
ATOM 735 C C . ARG A 1 91 ? 4.648 -2.414 9.536 1.00 88.62 91 ARG A C 1
ATOM 737 O O . ARG A 1 91 ? 5.727 -1.828 9.615 1.00 88.62 91 ARG A O 1
ATOM 744 N N . VAL A 1 92 ? 4.111 -2.807 8.382 1.00 86.69 92 VAL A N 1
ATOM 745 C CA . VAL A 1 92 ? 4.747 -2.599 7.067 1.00 86.69 92 VAL A CA 1
ATOM 746 C C . VAL A 1 92 ? 4.895 -1.106 6.757 1.00 86.69 92 VAL A C 1
ATOM 748 O O . VAL A 1 92 ? 5.973 -0.635 6.400 1.00 86.69 92 VAL A O 1
ATOM 751 N N . ILE A 1 93 ? 3.851 -0.307 6.980 1.00 86.19 93 ILE A N 1
ATOM 752 C CA . ILE A 1 93 ? 3.920 1.150 6.783 1.00 86.19 93 ILE A CA 1
ATOM 753 C C . ILE A 1 93 ? 5.014 1.774 7.669 1.00 86.19 93 ILE A C 1
ATOM 755 O O . ILE A 1 93 ? 5.739 2.677 7.241 1.00 86.19 93 ILE A O 1
ATOM 759 N N . ASN A 1 94 ? 5.163 1.290 8.904 1.00 84.88 94 ASN A N 1
ATOM 760 C CA . ASN A 1 94 ? 6.199 1.764 9.818 1.00 84.88 94 ASN A CA 1
ATOM 761 C C . ASN A 1 94 ? 7.616 1.311 9.431 1.00 84.88 94 ASN A C 1
ATOM 763 O O . ASN A 1 94 ? 8.555 2.063 9.702 1.00 84.88 94 ASN A O 1
ATOM 767 N N . SER A 1 95 ? 7.796 0.138 8.810 1.00 84.38 95 SER A N 1
ATOM 768 C CA . SER A 1 95 ? 9.116 -0.283 8.320 1.00 84.38 95 SER A CA 1
ATOM 769 C C . SER A 1 95 ? 9.571 0.582 7.148 1.00 84.38 95 SER A C 1
ATOM 771 O O . SER A 1 95 ? 10.723 1.008 7.122 1.00 84.38 95 SER A O 1
ATOM 773 N N . VAL A 1 96 ? 8.654 0.944 6.242 1.00 80.69 96 VAL A N 1
ATOM 774 C CA . VAL A 1 96 ? 8.962 1.823 5.099 1.00 80.69 96 VAL A CA 1
ATOM 775 C C . VAL A 1 96 ? 9.269 3.255 5.545 1.00 80.69 96 VAL A C 1
ATOM 777 O O . VAL A 1 96 ? 10.160 3.892 4.984 1.00 80.69 96 VAL A O 1
ATOM 780 N N . LYS A 1 97 ? 8.611 3.757 6.602 1.00 74.75 97 LYS A N 1
ATOM 781 C CA . LYS A 1 97 ? 8.943 5.067 7.200 1.00 74.75 97 LYS A CA 1
ATOM 782 C C . LYS A 1 97 ? 10.388 5.192 7.669 1.00 74.75 97 LYS A C 1
ATOM 784 O O . LYS A 1 97 ? 10.839 6.318 7.861 1.00 74.75 97 LYS A O 1
ATOM 789 N N . GLY A 1 98 ? 11.077 4.078 7.915 1.00 65.31 98 GLY A N 1
ATOM 790 C CA . GLY A 1 98 ? 12.368 4.091 8.585 1.00 65.31 98 GLY A CA 1
ATOM 791 C C . GLY A 1 98 ? 12.224 4.658 9.996 1.00 65.31 98 GLY A C 1
ATOM 792 O O . GLY A 1 98 ? 12.648 5.778 10.276 1.00 65.31 98 GLY A O 1
ATOM 793 N N . L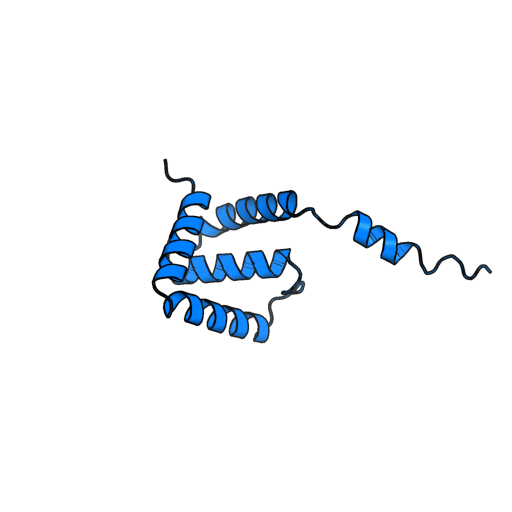YS A 1 99 ? 11.599 3.908 10.909 1.00 49.06 99 LYS A N 1
ATOM 794 C CA . LYS A 1 99 ? 11.798 4.212 12.331 1.00 49.06 99 LYS A CA 1
ATOM 795 C C . LYS A 1 99 ? 13.246 3.863 12.702 1.00 49.06 99 LYS A C 1
ATOM 797 O O . LYS A 1 99 ? 13.684 2.745 12.449 1.00 49.06 99 LYS A O 1
ATOM 802 N N . LYS A 1 100 ? 13.953 4.861 13.245 1.00 42.62 100 LYS A N 1
ATOM 803 C CA . LYS A 1 100 ? 15.185 4.701 14.031 1.00 42.62 100 LYS A CA 1
ATOM 804 C C . LYS A 1 100 ? 14.977 3.722 15.181 1.00 42.62 100 LYS A C 1
ATOM 806 O O . LYS A 1 100 ? 13.848 3.714 15.725 1.00 42.62 100 LYS A O 1
#

Secondary structure (DSSP, 8-state):
--S-SSSHHHHHHHTTPPPHHHHHHHHHHHHHHHGGGGTT-HHHHHHHHHHHHHHHTTSS-SS--HHHHHHHHHHHHHHHH-HHHHHHHHHHHHHHTT--

Radius of gyration: 17.69 Å; chains: 1; bounding box: 30×26×62 Å

Sequence (100 aa):
MNKEELDLDNDLDDLFEPTQIEKNIQFETLYKCMMPHLKNNYSELVAAHLLLILKLEGVIGESITDKDMEMIEDMKQKIFDDSDLSKEVLRVINSVKGKK